Protein AF-A0A2W0ZX86-F1 (afdb_monomer)

Nearest PDB structures (foldseek):
  4w78-assembly1_F  TM=6.086E-01  e=4.271E-02  Mycobacterium tuberculosis SUMu008
  3gw6-assembly2_C  TM=4.631E-01  e=9.317E-01  Escherichia phage K1F
  3gw6-assembly1_A  TM=4.481E-01  e=1.276E+00  Escherichia phage K1F
  3gw6-assembly1_F  TM=4.675E-01  e=8.749E-01  Escherichia phage K1F

Secondary structure (DSSP, 8-state):
-----EEE--HHHHHHHHHHTT---GGGT-HHHHHHTT-SS-B--GGGGGGHHHH-TT-TTS--TTSPPTTPPPPP---PPP----S--------------------S--BTT-EEEEEE---EEEEEE-TTS-EEEEEE--EEEEEE-S---

Solvent-accessible surface area (backbone atoms only — not comparable to full-atom values): 10194 Å² total; per-residue (Å²): 132,88,81,70,54,56,51,72,39,46,58,66,55,35,41,53,52,30,60,76,70,71,51,82,60,54,46,36,71,34,48,66,61,14,40,77,72,71,36,96,44,23,34,47,59,88,73,52,66,65,56,52,50,75,66,39,91,79,34,91,86,47,91,48,97,94,49,87,63,91,84,63,77,76,74,79,81,68,92,71,81,90,83,83,92,80,78,85,82,80,74,64,80,82,66,81,84,71,89,84,83,88,87,87,84,86,89,73,89,51,41,57,59,24,32,42,32,59,46,78,51,80,70,48,70,52,76,47,78,39,100,85,76,44,82,41,80,48,73,50,81,42,74,47,80,46,78,48,75,71,83,83,126

Foldseek 3Di:
DPQQLKDAFALVLQVVVCVVVVNPPCLSHPQVVVVVVVHPGRFHDPPSVVCSLQSGPPNLQHDDPVDDHPPPDDDDDDDDDDDDPDDDDPPDPPDPPDDDDDDDDDDDIHHHGKMKGKDKDDKDWDWDQDPVRDIDIDIDTDMDIDIDDPPDD

pLDDT: mean 84.12, std 19.25, range [29.42, 98.38]

Mean predicted aligned error: 9.12 Å

Radius of gyration: 21.31 Å; Cα contacts (8 Å, |Δi|>4): 160; chains: 1; bounding box: 45×33×69 Å

Sequence (153 aa):
MIINNKFQIDASQILFFARSIDDNNPLYVDVEYAKKKGYKNIIAPLTFIETHQQFDPNYKLRPNPDKQWPGTPRKKAEKISSNEKNVKKMSSRKGTGLHAEQHYEYHSLIYAGDIIRWEKGENKSWQREGKKGGKLIFTENIIHFIIKKMYLL

Structure (mmCIF, N/CA/C/O backbone):
data_AF-A0A2W0ZX86-F1
#
_entry.id   AF-A0A2W0ZX86-F1
#
loop_
_atom_site.group_PDB
_atom_site.id
_atom_site.type_symbol
_atom_site.label_atom_id
_atom_site.label_alt_id
_atom_site.label_comp_id
_atom_site.label_asym_id
_atom_site.label_entity_id
_atom_site.label_seq_id
_atom_site.pdbx_PDB_ins_code
_atom_site.Cartn_x
_atom_site.Cartn_y
_atom_site.Cartn_z
_atom_site.occupancy
_atom_site.B_iso_or_equiv
_atom_site.auth_seq_id
_atom_site.auth_comp_id
_atom_site.auth_asym_id
_atom_site.auth_atom_id
_atom_site.pdbx_PDB_model_num
ATOM 1 N N . MET A 1 1 ? -14.467 10.533 -18.589 1.00 42.94 1 MET A N 1
ATOM 2 C CA . MET A 1 1 ? -14.636 9.783 -17.324 1.00 42.94 1 MET A CA 1
ATOM 3 C C . MET A 1 1 ? -13.796 10.463 -16.259 1.00 42.94 1 MET A C 1
ATOM 5 O O . MET A 1 1 ? -12.605 10.633 -16.485 1.00 42.94 1 MET A O 1
ATOM 9 N N . ILE A 1 2 ? -14.394 10.892 -15.148 1.00 46.62 2 ILE A N 1
ATOM 10 C CA . ILE A 1 2 ? -13.633 11.386 -13.993 1.00 46.62 2 ILE A CA 1
ATOM 11 C C . ILE A 1 2 ? -13.028 10.154 -13.320 1.00 46.62 2 ILE A C 1
ATOM 13 O O . ILE A 1 2 ? -13.764 9.287 -12.852 1.00 46.62 2 ILE A O 1
ATOM 17 N N . ILE A 1 3 ? -11.701 10.033 -13.332 1.00 61.28 3 ILE A N 1
ATOM 18 C CA . ILE A 1 3 ? -11.019 8.926 -12.662 1.00 61.28 3 ILE A CA 1
ATOM 19 C C . ILE A 1 3 ? -11.015 9.245 -11.169 1.00 61.28 3 ILE A C 1
ATOM 21 O O . ILE A 1 3 ? -10.362 10.181 -10.713 1.00 61.28 3 ILE A O 1
ATOM 25 N N . ASN A 1 4 ? -11.786 8.482 -10.406 1.00 79.19 4 ASN A N 1
ATOM 26 C CA . ASN A 1 4 ? -11.843 8.608 -8.961 1.00 79.19 4 ASN A CA 1
ATOM 27 C C . ASN A 1 4 ? -10.730 7.739 -8.361 1.00 79.19 4 ASN A C 1
ATOM 29 O O . ASN A 1 4 ? -10.969 6.581 -8.033 1.00 79.19 4 ASN A O 1
ATOM 33 N N . ASN A 1 5 ? -9.517 8.296 -8.268 1.00 90.12 5 ASN A N 1
ATOM 34 C CA . ASN A 1 5 ? -8.317 7.645 -7.725 1.00 90.12 5 ASN A CA 1
ATOM 35 C C . ASN A 1 5 ? -8.418 7.416 -6.208 1.00 90.12 5 ASN A C 1
ATOM 37 O O . ASN A 1 5 ? -7.659 8.001 -5.431 1.00 90.12 5 ASN A O 1
ATOM 41 N N . LYS A 1 6 ? -9.400 6.633 -5.763 1.00 94.12 6 LYS A N 1
ATOM 42 C CA . LYS A 1 6 ? -9.565 6.291 -4.355 1.00 94.12 6 LYS A CA 1
ATOM 43 C C . LYS A 1 6 ? -10.204 4.927 -4.152 1.00 94.12 6 LYS A C 1
ATOM 45 O O . LYS A 1 6 ? -11.003 4.483 -4.972 1.00 94.12 6 LYS A O 1
ATOM 50 N N . PHE A 1 7 ? -9.906 4.320 -3.013 1.00 94.62 7 PHE A N 1
ATOM 51 C CA . PHE A 1 7 ? -10.535 3.090 -2.550 1.00 94.62 7 PHE A CA 1
ATOM 52 C C . PHE A 1 7 ? -10.585 3.060 -1.022 1.00 94.62 7 PHE A C 1
ATOM 54 O O . PHE A 1 7 ? -9.809 3.742 -0.352 1.00 94.62 7 PHE A O 1
ATOM 61 N N . GLN A 1 8 ? -11.531 2.304 -0.475 1.00 95.69 8 GLN A N 1
ATOM 62 C CA . GLN A 1 8 ? -11.619 2.057 0.960 1.00 95.69 8 GLN A CA 1
ATOM 63 C C . GLN A 1 8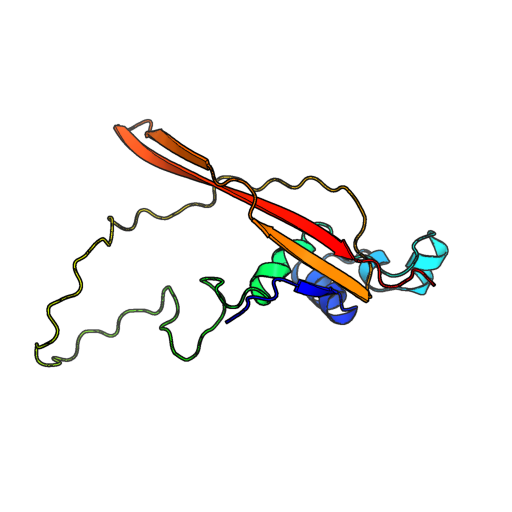 ? -10.822 0.802 1.313 1.00 95.69 8 GLN A C 1
ATOM 65 O O . GLN A 1 8 ? -10.852 -0.178 0.569 1.00 95.69 8 GLN A O 1
ATOM 70 N N . ILE A 1 9 ? -10.145 0.839 2.455 1.00 96.00 9 ILE A N 1
ATOM 71 C CA . ILE A 1 9 ? -9.406 -0.288 3.012 1.00 96.00 9 ILE A CA 1
ATOM 72 C C . ILE A 1 9 ? -10.377 -1.200 3.747 1.00 96.00 9 ILE A C 1
ATOM 74 O O . ILE A 1 9 ? -10.967 -0.804 4.754 1.00 96.00 9 ILE A O 1
ATOM 78 N N . ASP A 1 10 ? -10.527 -2.425 3.254 1.00 95.56 10 ASP A N 1
ATOM 79 C CA . ASP A 1 10 ? -11.355 -3.448 3.885 1.00 95.56 10 ASP A CA 1
ATOM 80 C C . ASP A 1 10 ? -10.516 -4.451 4.693 1.00 95.56 10 ASP A C 1
ATOM 82 O O . ASP A 1 10 ? -9.413 -4.830 4.293 1.00 95.56 10 ASP A O 1
ATOM 86 N N . ALA A 1 11 ? -11.062 -4.924 5.817 1.00 96.69 11 ALA A N 1
ATOM 87 C CA . ALA A 1 11 ? -10.415 -5.923 6.668 1.00 96.69 11 ALA A CA 1
ATOM 88 C C . ALA A 1 11 ? -10.118 -7.233 5.915 1.00 96.69 11 ALA A C 1
ATOM 90 O O . ALA A 1 11 ? -9.057 -7.832 6.089 1.00 96.69 11 ALA A O 1
ATOM 91 N N . SER A 1 12 ? -11.021 -7.655 5.027 1.00 97.31 12 SER A N 1
ATOM 92 C CA . SER A 1 12 ? -10.856 -8.876 4.233 1.00 97.31 12 SER A CA 1
ATOM 93 C C . SER A 1 12 ? -9.740 -8.724 3.204 1.00 97.31 12 SER A C 1
ATOM 95 O O . SER A 1 12 ? -9.008 -9.675 2.947 1.00 97.31 12 SER A O 1
ATOM 97 N N . GLN A 1 13 ? -9.562 -7.525 2.637 1.00 96.81 13 GLN A N 1
ATOM 98 C CA . GLN A 1 13 ? -8.451 -7.255 1.720 1.00 96.81 13 GLN A CA 1
ATOM 99 C C . GLN A 1 13 ? -7.109 -7.333 2.446 1.00 96.81 13 GLN A C 1
ATOM 101 O O . GLN A 1 13 ? -6.185 -7.958 1.928 1.00 96.81 13 GLN A O 1
ATOM 106 N N . ILE A 1 14 ? -7.016 -6.751 3.648 1.00 98.19 14 ILE A N 1
ATOM 107 C CA . ILE A 1 14 ? -5.829 -6.861 4.505 1.00 98.19 14 ILE A CA 1
ATOM 108 C C . ILE A 1 14 ? -5.510 -8.338 4.771 1.00 98.19 14 ILE A C 1
ATOM 110 O O . ILE A 1 14 ? -4.384 -8.770 4.532 1.00 98.19 14 ILE A O 1
ATOM 114 N N . LEU A 1 15 ? -6.511 -9.125 5.184 1.00 97.94 15 LEU A N 1
ATOM 115 C CA . LEU A 1 15 ? -6.368 -10.561 5.431 1.00 97.94 15 LEU A CA 1
ATOM 116 C C . LEU A 1 15 ? -5.869 -11.319 4.193 1.00 97.94 15 LEU A C 1
ATOM 118 O O . LEU A 1 15 ? -4.942 -12.123 4.286 1.00 97.94 15 LEU A O 1
ATOM 122 N N . PHE A 1 16 ? -6.488 -11.096 3.032 1.00 97.94 16 PHE A N 1
ATOM 123 C CA . PHE A 1 16 ? -6.111 -11.789 1.800 1.00 97.94 16 PHE A CA 1
ATOM 124 C C . PHE A 1 16 ? -4.705 -11.417 1.343 1.00 97.94 16 PHE A C 1
ATOM 126 O O . PHE A 1 16 ? -3.953 -12.297 0.928 1.00 97.94 16 PHE A O 1
ATOM 133 N N . PHE A 1 17 ? -4.327 -10.145 1.464 1.00 98.00 17 PHE A N 1
ATOM 134 C CA . PHE A 1 17 ? -2.975 -9.709 1.148 1.00 98.00 17 PHE A CA 1
ATOM 135 C C . PHE A 1 17 ? -1.954 -10.351 2.091 1.00 98.00 17 PHE A C 1
ATOM 137 O O . PHE A 1 17 ? -1.012 -10.971 1.606 1.00 98.00 17 PHE A O 1
ATOM 144 N N . ALA A 1 18 ? -2.173 -10.282 3.408 1.00 98.06 18 ALA A N 1
ATOM 145 C CA . ALA A 1 18 ? -1.291 -10.884 4.409 1.00 98.06 18 ALA A CA 1
ATOM 146 C C . ALA A 1 18 ? -1.067 -12.384 4.140 1.00 98.06 18 ALA A C 1
ATOM 148 O O . ALA A 1 18 ? 0.070 -12.841 4.074 1.00 98.06 18 ALA A O 1
ATOM 149 N N . ARG A 1 19 ? -2.140 -13.131 3.840 1.00 97.50 19 ARG A N 1
ATOM 150 C CA . ARG A 1 19 ? -2.052 -14.549 3.447 1.00 97.50 19 ARG A CA 1
ATOM 151 C C . ARG A 1 19 ? -1.304 -14.778 2.136 1.00 97.50 19 ARG A C 1
ATOM 153 O O . ARG A 1 19 ? -0.599 -15.771 2.014 1.00 97.50 19 ARG A O 1
ATOM 160 N N . SER A 1 20 ? -1.452 -13.891 1.152 1.00 97.31 20 SER A N 1
ATOM 161 C CA . SER A 1 20 ? -0.772 -14.033 -0.144 1.00 97.31 20 SER A CA 1
ATOM 162 C C . SER A 1 20 ? 0.748 -13.885 -0.055 1.00 97.31 20 SER A C 1
ATOM 164 O O . SER A 1 20 ? 1.456 -14.406 -0.913 1.00 97.31 20 SER A O 1
ATOM 166 N N . ILE A 1 21 ? 1.234 -13.198 0.983 1.00 95.88 21 ILE A N 1
ATOM 167 C CA . ILE A 1 21 ? 2.662 -13.022 1.269 1.00 95.88 21 ILE A CA 1
ATOM 168 C C . ILE A 1 21 ? 3.146 -13.873 2.454 1.00 95.88 21 ILE A C 1
ATOM 170 O O . ILE A 1 21 ? 4.293 -13.723 2.860 1.00 95.88 21 ILE A O 1
ATOM 174 N N . ASP A 1 22 ? 2.281 -14.738 2.997 1.00 97.12 22 ASP A N 1
ATOM 175 C CA . ASP A 1 22 ? 2.518 -15.558 4.197 1.00 97.12 22 ASP A CA 1
ATOM 176 C C . ASP A 1 22 ? 3.000 -14.760 5.429 1.00 97.12 22 ASP A C 1
ATOM 178 O O . ASP A 1 22 ? 3.831 -15.208 6.219 1.00 97.12 22 ASP A O 1
ATOM 182 N N . ASP A 1 23 ? 2.471 -13.545 5.608 1.00 97.25 23 ASP A N 1
ATOM 183 C CA . ASP A 1 23 ? 2.746 -12.724 6.787 1.00 97.25 23 ASP A CA 1
ATOM 184 C C . ASP A 1 23 ? 1.642 -12.912 7.832 1.00 97.25 23 ASP A C 1
ATOM 186 O O . ASP A 1 23 ? 0.506 -12.455 7.682 1.00 97.25 23 ASP A O 1
ATOM 190 N N . ASN A 1 24 ? 1.999 -13.603 8.912 1.00 96.81 24 ASN A N 1
ATOM 191 C CA . ASN A 1 24 ? 1.085 -14.005 9.975 1.00 96.81 24 ASN A CA 1
ATOM 192 C C . ASN A 1 24 ? 1.059 -13.023 11.160 1.00 96.81 24 ASN A C 1
ATOM 194 O O . ASN A 1 24 ? 0.646 -13.395 12.260 1.00 96.81 24 ASN A O 1
ATOM 198 N N . ASN A 1 25 ? 1.503 -11.773 10.979 1.00 97.88 25 ASN A N 1
ATOM 199 C CA . ASN A 1 25 ? 1.446 -10.769 12.038 1.00 97.88 25 ASN A CA 1
ATOM 200 C C . ASN A 1 25 ? -0.009 -10.550 12.522 1.00 97.88 25 ASN A C 1
ATOM 202 O O . ASN A 1 25 ? -0.858 -10.087 11.751 1.00 97.88 25 ASN A O 1
ATOM 206 N N . PRO A 1 26 ? -0.319 -10.812 13.809 1.00 98.00 26 PRO A N 1
ATOM 207 C CA . PRO A 1 26 ? -1.685 -10.723 14.327 1.00 98.00 26 PRO A CA 1
ATOM 208 C C . PRO A 1 26 ? -2.281 -9.310 14.237 1.00 98.00 26 PRO A C 1
ATOM 210 O O . PRO A 1 26 ? -3.501 -9.169 14.203 1.00 98.00 26 PRO A O 1
ATOM 213 N N . LEU A 1 27 ? -1.454 -8.261 14.115 1.00 98.25 27 LEU A N 1
ATOM 214 C CA . LEU A 1 27 ? -1.919 -6.882 13.912 1.00 98.25 27 LEU A CA 1
ATOM 215 C C . LEU A 1 27 ? -2.724 -6.675 12.616 1.00 98.25 27 LEU A C 1
ATOM 217 O O . LEU A 1 27 ? -3.391 -5.648 12.478 1.00 98.25 27 LEU A O 1
ATOM 221 N N . TYR A 1 28 ? -2.665 -7.618 11.674 1.00 98.12 28 TYR A N 1
ATOM 222 C CA . TYR A 1 28 ? -3.378 -7.543 10.398 1.00 98.12 28 TYR A CA 1
ATOM 223 C C . TYR A 1 28 ? -4.776 -8.162 10.444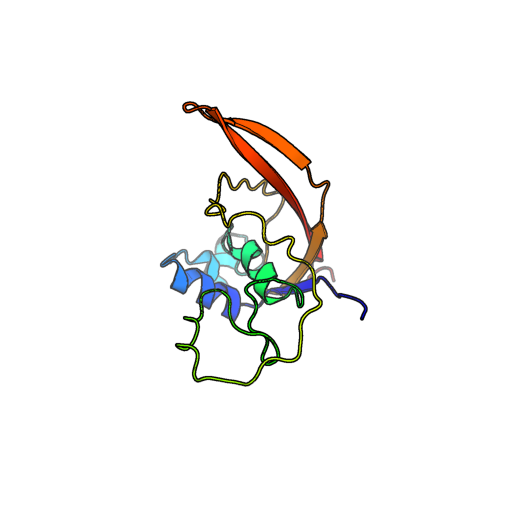 1.00 98.12 28 TYR A C 1
ATOM 225 O O . TYR A 1 28 ? -5.585 -7.898 9.560 1.00 98.12 28 TYR A O 1
ATOM 233 N N . VAL A 1 29 ? -5.075 -8.991 11.447 1.00 97.12 29 VAL A N 1
ATOM 234 C CA . VAL A 1 29 ? -6.281 -9.840 11.434 1.00 97.12 29 VAL A CA 1
ATOM 235 C C . VAL A 1 29 ? -7.022 -9.884 12.766 1.00 97.12 29 VAL A C 1
ATOM 237 O O . VAL A 1 29 ? -8.239 -10.047 12.774 1.00 97.12 29 VAL A O 1
ATOM 240 N N . ASP A 1 30 ? -6.323 -9.703 13.886 1.00 97.81 30 ASP A N 1
ATOM 241 C CA . ASP A 1 30 ? -6.897 -9.774 15.225 1.00 97.81 30 ASP A CA 1
ATOM 242 C C . ASP A 1 30 ? -7.131 -8.360 15.780 1.00 97.81 30 ASP A C 1
ATOM 244 O O . ASP A 1 30 ? -6.214 -7.655 16.215 1.00 97.81 30 ASP A O 1
ATOM 248 N N . VAL A 1 31 ? -8.398 -7.937 15.749 1.00 97.25 31 VAL A N 1
ATOM 249 C CA . VAL A 1 31 ? -8.838 -6.616 16.218 1.00 97.25 31 VAL A CA 1
ATOM 250 C C . VAL A 1 31 ? -8.618 -6.449 17.722 1.00 97.25 31 VAL A C 1
ATOM 252 O O . VAL A 1 31 ? -8.251 -5.358 18.164 1.00 97.25 31 VAL A O 1
ATOM 255 N N . GLU A 1 32 ? -8.838 -7.494 18.520 1.00 98.06 32 GLU A N 1
ATOM 256 C CA . GLU A 1 32 ? -8.685 -7.423 19.976 1.00 98.06 32 GLU A CA 1
ATOM 257 C C . GLU A 1 32 ? -7.212 -7.314 20.353 1.00 98.06 32 GLU A C 1
ATOM 259 O O . GLU A 1 32 ? -6.833 -6.452 21.152 1.00 98.06 32 GLU A O 1
ATOM 264 N N . TYR A 1 33 ? -6.364 -8.121 19.716 1.00 98.31 33 TYR A N 1
ATOM 265 C CA . TYR A 1 33 ? -4.920 -8.040 19.871 1.00 98.31 33 TYR A CA 1
ATOM 266 C C . TYR A 1 33 ? -4.385 -6.666 19.455 1.00 98.31 33 TYR A C 1
ATOM 268 O O . TYR A 1 33 ? -3.623 -6.053 20.209 1.00 98.31 33 TYR A O 1
ATOM 276 N N . ALA A 1 34 ? -4.815 -6.138 18.303 1.00 97.75 34 ALA A N 1
ATOM 277 C CA . ALA A 1 34 ? -4.423 -4.809 17.840 1.00 97.75 34 ALA A CA 1
ATOM 278 C C . ALA A 1 34 ? -4.813 -3.722 18.859 1.00 97.75 34 ALA A C 1
ATOM 280 O O . ALA A 1 34 ? -3.967 -2.923 19.269 1.00 97.75 34 ALA A O 1
ATOM 281 N N . LYS A 1 35 ? -6.057 -3.739 19.355 1.00 97.38 35 LYS A N 1
ATOM 282 C CA . LYS A 1 35 ? -6.526 -2.795 20.383 1.00 97.38 35 LYS A CA 1
ATOM 283 C C . LYS A 1 35 ? -5.752 -2.916 21.692 1.00 97.38 35 LYS A C 1
ATOM 285 O O . LYS A 1 35 ? -5.336 -1.901 22.244 1.00 97.38 35 LYS A O 1
ATOM 290 N N . LYS A 1 36 ? -5.477 -4.138 22.161 1.00 98.38 36 LYS A N 1
ATOM 291 C CA . LYS A 1 36 ? -4.650 -4.392 23.355 1.00 98.38 36 LYS A CA 1
ATOM 292 C C . LYS A 1 36 ? -3.233 -3.825 23.212 1.00 98.38 36 LYS A C 1
ATOM 294 O O . LYS A 1 36 ? -2.618 -3.448 24.205 1.00 98.38 36 LYS A O 1
ATOM 299 N N . LYS A 1 37 ? -2.712 -3.754 21.985 1.00 97.94 37 LYS A N 1
ATOM 300 C CA . LYS A 1 37 ? -1.418 -3.142 21.649 1.00 97.94 37 LYS A CA 1
ATOM 301 C C . LYS A 1 37 ? -1.489 -1.627 21.403 1.00 97.94 37 LYS A C 1
ATOM 303 O O . LYS A 1 37 ? -0.471 -1.033 21.066 1.00 97.94 37 LYS A O 1
ATOM 308 N N . GLY A 1 38 ? -2.650 -0.999 21.594 1.00 97.06 38 GLY A N 1
ATOM 309 C CA . GLY A 1 38 ? -2.842 0.449 21.459 1.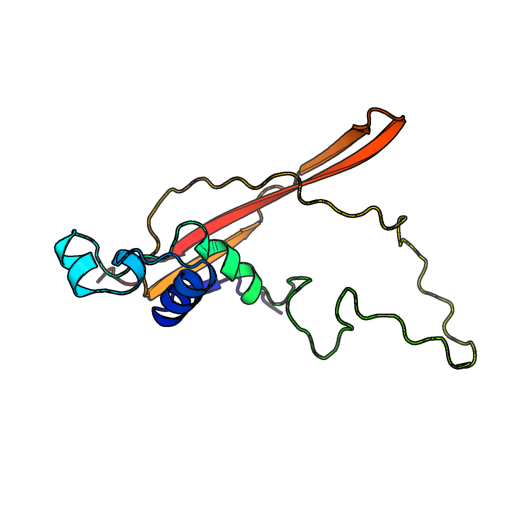00 97.06 38 GLY A CA 1
ATOM 310 C C . GLY A 1 38 ? -3.168 0.922 20.039 1.00 97.06 38 GLY A C 1
ATOM 311 O O . GLY A 1 38 ? -3.235 2.126 19.796 1.00 97.06 38 GLY A O 1
ATOM 312 N N . TYR A 1 39 ? -3.394 0.006 19.094 1.00 96.81 39 TYR A N 1
ATOM 313 C CA . TYR A 1 39 ? -3.838 0.353 17.746 1.00 96.81 39 TYR A CA 1
ATOM 314 C C . TYR A 1 39 ? -5.346 0.621 17.727 1.00 96.81 39 TYR A C 1
ATOM 316 O O . TYR A 1 39 ? -6.122 -0.006 18.445 1.00 96.81 39 TYR A O 1
ATOM 324 N N . LYS A 1 40 ? -5.788 1.545 16.867 1.00 94.12 40 LYS A N 1
ATOM 325 C CA . LYS A 1 40 ? -7.217 1.896 16.744 1.00 94.12 40 LYS A CA 1
ATOM 326 C C . LYS A 1 40 ? -8.059 0.740 16.188 1.00 94.12 40 LYS A C 1
ATOM 328 O O . LYS A 1 40 ? -9.218 0.572 16.560 1.00 94.12 40 LYS A O 1
ATOM 333 N N . ASN A 1 41 ? -7.473 -0.030 15.279 1.00 96.12 41 ASN A N 1
ATOM 334 C CA . ASN A 1 41 ? -8.038 -1.209 14.630 1.00 96.12 41 ASN A CA 1
ATOM 335 C C . ASN A 1 41 ? -6.877 -2.044 14.042 1.00 96.12 41 ASN A C 1
ATOM 337 O O . ASN A 1 41 ? -5.716 -1.662 14.217 1.00 96.12 41 ASN A O 1
ATOM 341 N N . ILE A 1 42 ? -7.167 -3.125 13.314 1.00 98.12 42 ILE A N 1
ATOM 342 C CA . ILE A 1 42 ? -6.163 -3.806 12.485 1.00 98.12 42 ILE A CA 1
ATOM 343 C C . ILE A 1 42 ? -5.563 -2.848 11.447 1.00 98.12 42 ILE A C 1
ATOM 345 O O . ILE A 1 42 ? -6.239 -1.943 10.934 1.00 98.12 42 ILE A O 1
ATOM 349 N N . ILE A 1 43 ? -4.282 -3.051 11.158 1.00 97.88 43 ILE A N 1
ATOM 350 C CA . ILE A 1 43 ? -3.510 -2.236 10.218 1.00 97.88 43 ILE A CA 1
ATOM 351 C C . ILE A 1 43 ? -3.237 -3.007 8.931 1.00 97.88 43 ILE A C 1
ATOM 353 O O . ILE A 1 43 ? -3.181 -4.233 8.929 1.00 97.88 43 ILE A O 1
ATOM 357 N N . ALA A 1 44 ? -3.046 -2.290 7.832 1.00 97.69 44 ALA A N 1
ATOM 358 C CA . ALA A 1 44 ? -2.585 -2.898 6.594 1.00 97.69 44 ALA A CA 1
ATOM 359 C C . ALA A 1 44 ? -1.061 -3.157 6.648 1.00 97.69 44 ALA A C 1
ATOM 361 O O . ALA A 1 44 ? -0.328 -2.323 7.193 1.00 97.69 44 ALA A O 1
ATOM 362 N N . PRO A 1 45 ? -0.562 -4.265 6.064 1.00 97.50 45 PRO A N 1
ATOM 363 C CA . PRO A 1 45 ? 0.861 -4.462 5.796 1.00 97.50 45 PRO A CA 1
ATOM 364 C C . PRO A 1 45 ? 1.467 -3.267 5.056 1.00 97.50 45 PRO A C 1
ATOM 366 O O . PRO A 1 45 ? 0.793 -2.625 4.254 1.00 97.50 45 PRO A O 1
ATOM 369 N N . LEU A 1 46 ? 2.749 -2.971 5.285 1.00 94.94 46 LEU A N 1
ATOM 370 C CA . LEU A 1 46 ? 3.383 -1.760 4.744 1.00 94.94 46 LEU A CA 1
ATOM 371 C C . LEU A 1 46 ? 3.303 -1.682 3.206 1.00 94.94 46 LEU A C 1
ATOM 373 O O . LEU A 1 46 ? 2.974 -0.638 2.649 1.00 94.94 46 LEU A O 1
ATOM 377 N N . THR A 1 47 ? 3.490 -2.807 2.516 1.00 95.56 47 THR A N 1
ATOM 378 C CA . THR A 1 47 ? 3.412 -2.899 1.047 1.00 95.56 47 THR A CA 1
ATOM 379 C C . THR A 1 47 ? 1.993 -3.080 0.503 1.00 95.56 47 THR A C 1
ATOM 381 O O . THR A 1 47 ? 1.805 -3.123 -0.712 1.00 95.56 47 THR A O 1
ATOM 384 N N . PHE A 1 48 ? 0.970 -3.138 1.366 1.00 96.88 48 PHE A N 1
ATOM 385 C CA . PHE A 1 48 ? -0.431 -3.284 0.954 1.00 96.88 48 PHE A CA 1
ATOM 386 C C . PHE A 1 48 ? -0.880 -2.172 -0.002 1.00 96.88 48 PHE A C 1
ATOM 388 O O . PHE A 1 48 ? -1.773 -2.375 -0.825 1.00 96.88 48 PHE A O 1
ATOM 395 N N . ILE A 1 49 ? -0.264 -0.991 0.086 1.00 95.69 49 ILE A N 1
ATOM 396 C CA . ILE A 1 49 ? -0.639 0.176 -0.710 1.00 95.69 49 ILE A CA 1
ATOM 397 C C . ILE A 1 49 ? -0.562 -0.076 -2.225 1.00 95.69 49 ILE A C 1
ATOM 399 O O . ILE A 1 49 ? -1.366 0.483 -2.967 1.00 95.69 49 ILE A O 1
ATOM 403 N N . GLU A 1 50 ? 0.294 -0.998 -2.680 1.00 94.75 50 GLU A N 1
ATOM 404 C CA . GLU A 1 50 ? 0.402 -1.410 -4.090 1.00 94.75 50 GLU A CA 1
ATOM 405 C C . GLU A 1 50 ? -0.888 -2.016 -4.653 1.00 94.75 50 GLU A C 1
ATOM 407 O O . GLU A 1 50 ? -1.128 -1.989 -5.863 1.00 94.75 50 GLU A O 1
ATOM 412 N N . THR A 1 51 ? -1.791 -2.494 -3.791 1.00 94.75 51 THR A N 1
ATOM 413 C CA . THR A 1 51 ? -3.126 -2.940 -4.212 1.00 94.75 51 THR A CA 1
ATOM 414 C C . THR A 1 51 ? -3.932 -1.829 -4.894 1.00 94.75 51 THR A C 1
ATOM 416 O O . THR A 1 51 ? -4.846 -2.148 -5.657 1.00 94.75 51 THR A O 1
ATOM 419 N N . HIS A 1 52 ? -3.560 -0.546 -4.737 1.00 94.12 52 HIS A N 1
ATOM 420 C CA . HIS A 1 52 ? -4.163 0.582 -5.458 1.00 94.12 52 HIS A CA 1
ATOM 421 C C . HIS A 1 52 ? -4.210 0.357 -6.982 1.00 94.12 52 HIS A C 1
ATOM 423 O O . HIS A 1 52 ? -5.125 0.838 -7.649 1.00 94.12 52 HIS A O 1
ATOM 429 N N . GLN A 1 53 ? -3.254 -0.396 -7.539 1.00 93.25 53 GLN A N 1
ATOM 430 C CA . GLN A 1 53 ? -3.192 -0.736 -8.962 1.00 93.25 53 GLN A CA 1
ATOM 431 C C . GLN A 1 53 ? -4.438 -1.499 -9.433 1.00 93.25 53 GLN A C 1
ATOM 433 O O . GLN A 1 53 ? -4.862 -1.356 -10.579 1.00 93.25 53 GLN A O 1
ATOM 438 N N . GLN A 1 54 ? -5.067 -2.274 -8.544 1.00 91.38 54 GLN A N 1
ATOM 439 C CA . GLN A 1 54 ? -6.340 -2.932 -8.824 1.00 91.38 54 GLN A CA 1
ATOM 440 C C . GLN A 1 54 ? -7.487 -1.928 -8.917 1.00 91.38 54 GLN A C 1
ATOM 442 O O . GLN A 1 54 ? -8.455 -2.196 -9.613 1.00 91.38 54 GLN A O 1
ATOM 447 N N . PHE A 1 55 ? -7.400 -0.770 -8.269 1.00 91.50 55 PHE A N 1
ATOM 448 C CA . PHE A 1 55 ? -8.453 0.248 -8.275 1.00 91.50 55 PHE A CA 1
ATOM 449 C C . PHE A 1 55 ? -8.255 1.316 -9.358 1.00 91.50 55 PHE A C 1
ATOM 451 O O . PHE A 1 55 ? -9.188 2.065 -9.641 1.00 91.50 55 PHE A O 1
ATOM 458 N N . ASP A 1 56 ? -7.086 1.371 -10.002 1.00 90.69 56 ASP A N 1
ATOM 459 C CA . ASP A 1 56 ? -6.850 2.229 -11.164 1.00 90.69 56 ASP A CA 1
ATOM 460 C C . ASP A 1 56 ? -7.462 1.595 -12.435 1.00 90.69 56 ASP A C 1
ATOM 462 O O . ASP A 1 56 ? -6.953 0.587 -12.939 1.00 90.69 56 ASP A O 1
ATOM 466 N N . PRO A 1 57 ? -8.537 2.178 -13.009 1.00 86.25 57 PRO A N 1
ATOM 467 C CA . PRO A 1 57 ? -9.190 1.630 -14.199 1.00 86.25 57 PRO A CA 1
ATOM 468 C C . PRO A 1 57 ? -8.292 1.646 -15.445 1.00 86.25 57 PRO A C 1
ATOM 470 O O . PRO A 1 57 ? -8.574 0.934 -16.409 1.00 86.25 57 PRO A O 1
ATOM 473 N N . ASN A 1 58 ? -7.219 2.439 -15.436 1.00 86.50 58 ASN A N 1
ATOM 474 C CA . ASN A 1 58 ? -6.266 2.547 -16.535 1.00 86.50 58 ASN A CA 1
ATOM 475 C C . ASN A 1 58 ? -4.981 1.755 -16.288 1.00 86.50 58 ASN A C 1
ATOM 477 O O . ASN A 1 58 ? -4.062 1.824 -17.112 1.00 86.50 58 ASN A O 1
ATOM 481 N N . TYR A 1 59 ? -4.889 1.003 -15.188 1.00 88.19 59 TYR A N 1
ATOM 482 C CA . TYR A 1 59 ? -3.701 0.215 -14.920 1.00 88.19 59 TYR A CA 1
ATOM 483 C C . TYR A 1 59 ? -3.500 -0.850 -16.000 1.00 88.19 59 TYR A C 1
ATOM 485 O O . TYR A 1 59 ? -4.386 -1.638 -16.321 1.00 88.19 59 TYR A O 1
ATOM 493 N N . LYS A 1 60 ? -2.299 -0.879 -16.581 1.00 85.31 60 LYS A N 1
ATOM 494 C CA . LYS A 1 60 ? -1.990 -1.682 -17.775 1.00 85.31 60 LYS A CA 1
ATOM 495 C C . LYS A 1 60 ? -2.117 -3.197 -17.569 1.00 85.31 60 LYS A C 1
ATOM 497 O O . LYS A 1 60 ? -2.256 -3.917 -18.552 1.00 85.31 60 LYS A O 1
ATOM 502 N N . LEU A 1 61 ? -2.011 -3.669 -16.323 1.00 86.69 61 LEU A N 1
ATOM 503 C CA . LEU A 1 61 ? -2.160 -5.084 -15.958 1.00 86.69 61 LEU A CA 1
ATOM 504 C C . LEU A 1 61 ? -3.501 -5.368 -15.271 1.00 86.69 61 LEU A C 1
ATOM 506 O O . LEU A 1 61 ? -3.694 -6.455 -14.737 1.00 86.69 61 LEU A O 1
ATOM 510 N N . ARG A 1 62 ? -4.435 -4.413 -15.261 1.00 87.94 62 ARG A N 1
ATOM 511 C CA . ARG A 1 62 ? -5.801 -4.676 -14.812 1.00 87.94 62 ARG A CA 1
ATOM 512 C C . ARG A 1 62 ? -6.554 -5.408 -15.932 1.00 87.94 62 ARG A C 1
ATOM 514 O O . ARG A 1 62 ? -6.521 -4.937 -17.074 1.00 87.94 62 ARG A O 1
ATOM 521 N N . PRO A 1 63 ? -7.232 -6.537 -15.645 1.00 87.62 63 PRO A N 1
ATOM 522 C CA . PRO A 1 63 ? -8.046 -7.231 -16.637 1.00 87.62 63 PRO A CA 1
ATOM 523 C C . PRO A 1 63 ? -9.065 -6.298 -17.284 1.00 87.62 63 PRO A C 1
ATOM 525 O O . PRO A 1 63 ? -9.784 -5.567 -16.603 1.00 87.62 63 PRO A O 1
ATOM 528 N N . ASN A 1 64 ? -9.110 -6.329 -18.612 1.00 85.94 64 ASN A N 1
ATOM 529 C CA . ASN A 1 64 ? -10.048 -5.563 -19.412 1.00 85.94 64 ASN A CA 1
ATOM 530 C C . ASN A 1 64 ? -10.608 -6.498 -20.498 1.00 85.94 64 ASN A C 1
ATOM 532 O O . ASN A 1 64 ? -9.816 -6.994 -21.300 1.00 85.94 64 ASN A O 1
ATOM 536 N N . PRO A 1 65 ? -11.927 -6.765 -20.516 1.00 86.62 65 PRO A N 1
ATOM 537 C CA . PRO A 1 65 ? -12.530 -7.721 -21.447 1.00 86.62 65 PRO A CA 1
ATOM 538 C C . PRO A 1 65 ? -12.391 -7.297 -22.916 1.00 86.62 65 PRO A C 1
ATOM 540 O O . PRO A 1 65 ? -12.349 -8.153 -23.795 1.00 86.62 65 PRO A O 1
ATOM 543 N N . ASP A 1 66 ? -12.238 -5.998 -23.177 1.00 87.75 66 ASP A N 1
ATOM 544 C CA . ASP A 1 66 ? -12.139 -5.430 -24.522 1.00 87.75 66 ASP A CA 1
ATOM 545 C C . ASP A 1 66 ? -10.691 -5.375 -25.039 1.00 87.75 66 ASP A C 1
ATOM 547 O O . ASP A 1 66 ? -10.437 -4.946 -26.166 1.00 87.75 66 ASP A O 1
ATOM 551 N N . LYS A 1 67 ? -9.704 -5.767 -24.220 1.00 83.50 67 LYS A N 1
ATOM 552 C CA . LYS A 1 67 ? -8.279 -5.698 -24.571 1.00 83.50 67 LYS A CA 1
ATOM 553 C C . LYS A 1 67 ? -7.619 -7.064 -24.454 1.00 83.50 67 LYS A C 1
ATOM 555 O O . LYS A 1 67 ? -7.776 -7.780 -23.472 1.00 83.50 67 LYS A O 1
ATOM 560 N N . GLN A 1 68 ? -6.785 -7.394 -25.438 1.00 84.62 68 GLN A N 1
ATOM 561 C CA . GLN A 1 68 ? -5.939 -8.581 -25.358 1.00 84.62 68 GLN A CA 1
ATOM 562 C C . GLN A 1 68 ? -4.964 -8.470 -24.175 1.00 84.62 68 GLN A C 1
ATOM 564 O O . GLN A 1 68 ? -4.289 -7.450 -24.011 1.00 84.62 68 GLN A O 1
ATOM 569 N N . TRP A 1 69 ? -4.850 -9.540 -23.383 1.00 85.38 69 TRP A N 1
ATOM 570 C CA . TRP A 1 69 ? -3.950 -9.572 -22.234 1.00 85.38 69 TRP A CA 1
ATOM 571 C C . TRP A 1 69 ? -2.469 -9.496 -22.662 1.00 85.38 69 TRP A C 1
ATOM 573 O O . TRP A 1 69 ? -2.042 -10.205 -23.586 1.00 85.38 69 TRP A O 1
ATOM 583 N N . PRO A 1 70 ? -1.639 -8.660 -22.010 1.00 82.31 70 PRO A N 1
ATOM 584 C CA . PRO A 1 70 ? -0.211 -8.608 -22.296 1.00 82.31 70 PRO A CA 1
ATOM 585 C C . PRO A 1 70 ? 0.457 -9.974 -22.100 1.00 82.31 70 PRO A C 1
ATOM 587 O O . PRO A 1 70 ? 0.400 -10.566 -21.029 1.00 82.31 70 PRO A O 1
ATOM 590 N N . GLY A 1 71 ? 1.133 -10.468 -23.138 1.00 79.50 71 GLY A N 1
ATOM 591 C CA . GLY A 1 71 ? 1.824 -11.760 -23.082 1.00 79.50 71 GLY A CA 1
ATOM 592 C C . GLY A 1 71 ? 0.984 -12.954 -23.536 1.00 79.50 71 GLY A C 1
ATOM 593 O O . GLY A 1 71 ? 1.538 -14.045 -23.632 1.00 79.50 71 GLY A O 1
ATOM 594 N N . THR A 1 72 ? -0.291 -12.766 -23.907 1.00 82.31 72 THR A N 1
ATOM 595 C CA . THR A 1 72 ? -1.039 -13.798 -24.639 1.00 82.31 72 THR A CA 1
ATOM 596 C C . THR A 1 72 ? -0.245 -14.210 -25.886 1.00 82.31 72 THR A C 1
ATOM 598 O O . THR A 1 72 ? 0.102 -13.336 -26.695 1.00 82.31 72 THR A O 1
ATOM 601 N N . PRO A 1 73 ? 0.062 -15.511 -26.068 1.00 81.44 73 PRO A N 1
ATOM 602 C CA . PRO A 1 73 ? 0.716 -15.986 -27.275 1.00 81.44 73 PRO A CA 1
ATOM 603 C C . PRO A 1 73 ? -0.065 -15.527 -28.505 1.00 81.44 73 PRO A C 1
ATOM 605 O O . PRO A 1 73 ? -1.290 -15.647 -28.564 1.00 81.44 73 PRO A O 1
ATOM 608 N N . ARG A 1 74 ? 0.637 -14.986 -29.504 1.00 77.38 74 ARG A N 1
ATOM 609 C CA . ARG A 1 74 ? -0.004 -14.703 -30.790 1.00 77.38 74 ARG A CA 1
ATOM 610 C C . ARG A 1 74 ? -0.463 -16.039 -31.366 1.00 77.38 74 ARG A C 1
ATOM 612 O O . ARG A 1 74 ? 0.358 -16.948 -31.495 1.00 77.38 74 ARG A O 1
ATOM 619 N N . LYS A 1 75 ? -1.746 -16.159 -31.723 1.00 73.94 75 LYS A N 1
ATOM 620 C CA . LYS A 1 75 ? -2.201 -17.287 -32.545 1.00 73.94 75 LYS A CA 1
ATOM 621 C C . LYS A 1 75 ? -1.315 -17.334 -33.796 1.00 73.94 75 LYS A C 1
ATOM 623 O O . LYS A 1 75 ? -0.996 -16.279 -34.355 1.00 73.94 75 LYS A O 1
ATOM 628 N N . LYS A 1 76 ? -0.883 -18.532 -34.215 1.00 56.06 76 LYS A N 1
ATOM 629 C CA . LYS A 1 76 ? -0.284 -18.703 -35.549 1.00 56.06 76 LYS A CA 1
ATOM 630 C C . LYS A 1 76 ? -1.258 -18.080 -36.545 1.00 56.06 76 LYS A C 1
ATOM 632 O O . LYS A 1 76 ? -2.455 -18.324 -36.444 1.00 56.06 76 LYS A O 1
ATOM 637 N N . ALA A 1 77 ? -0.749 -17.228 -37.429 1.00 56.19 77 ALA A N 1
ATOM 638 C CA . ALA A 1 77 ? -1.574 -16.565 -38.422 1.00 56.19 77 ALA A CA 1
ATOM 639 C C . ALA A 1 77 ? -2.227 -17.627 -39.316 1.00 56.19 77 ALA A C 1
ATOM 641 O O . ALA A 1 77 ? -1.587 -18.163 -40.218 1.00 56.19 77 ALA A O 1
ATOM 642 N N . GLU A 1 78 ? -3.494 -17.939 -39.066 1.00 56.44 78 GLU A N 1
ATOM 643 C CA . GLU A 1 78 ? -4.369 -18.392 -40.136 1.00 56.44 78 GLU A CA 1
ATOM 644 C C . GLU A 1 78 ? -4.532 -17.209 -41.092 1.00 56.44 78 GLU A C 1
ATOM 646 O O . GLU A 1 78 ? -4.599 -16.055 -40.658 1.00 56.44 78 GLU A O 1
ATOM 651 N N . LYS A 1 79 ? -4.466 -17.484 -42.398 1.00 44.88 79 LYS A N 1
ATOM 652 C CA . LYS A 1 79 ? -4.452 -16.479 -43.468 1.00 44.88 79 LYS A CA 1
ATOM 653 C C . LYS A 1 79 ? -5.744 -15.652 -43.443 1.00 44.88 79 LYS A C 1
ATOM 655 O O . LYS A 1 79 ? -6.683 -15.950 -44.167 1.00 44.88 79 LYS A O 1
ATOM 660 N N . ILE A 1 80 ? -5.778 -14.599 -42.636 1.00 47.22 80 ILE A N 1
ATOM 661 C CA . ILE A 1 80 ? -6.795 -13.555 -42.720 1.00 47.22 80 ILE A CA 1
ATOM 662 C C . ILE A 1 80 ? -6.280 -12.523 -43.720 1.00 47.22 80 ILE A C 1
ATOM 664 O O . ILE A 1 80 ? -5.172 -11.995 -43.591 1.00 47.22 80 ILE A O 1
ATOM 668 N N . SER A 1 81 ? -7.073 -12.320 -44.769 1.00 41.34 81 SER A N 1
ATOM 669 C CA . SER A 1 81 ? -6.803 -11.425 -45.885 1.00 41.34 81 SER A CA 1
ATOM 670 C C . SER A 1 81 ? -6.497 -10.010 -45.408 1.00 41.34 81 SER A C 1
ATOM 672 O O . SER A 1 81 ? -7.211 -9.419 -44.601 1.00 41.34 81 SER A O 1
ATOM 674 N N . SER A 1 82 ? -5.418 -9.473 -45.961 1.00 45.31 82 SER A N 1
ATOM 675 C CA . SER A 1 82 ?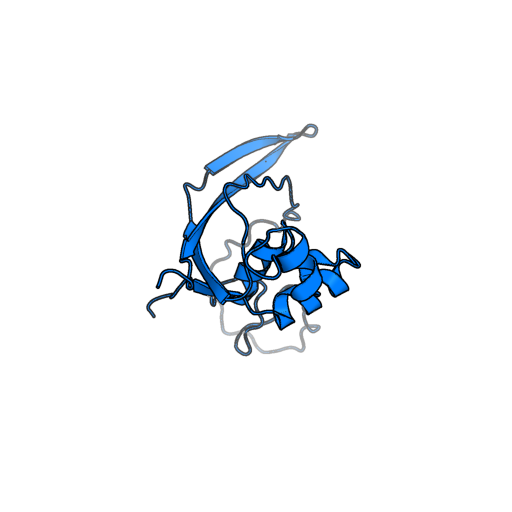 -4.954 -8.105 -45.813 1.00 45.31 82 SER A CA 1
ATOM 676 C C . SER A 1 82 ? -6.034 -7.083 -46.163 1.00 45.31 82 SER A C 1
ATOM 678 O O . SER A 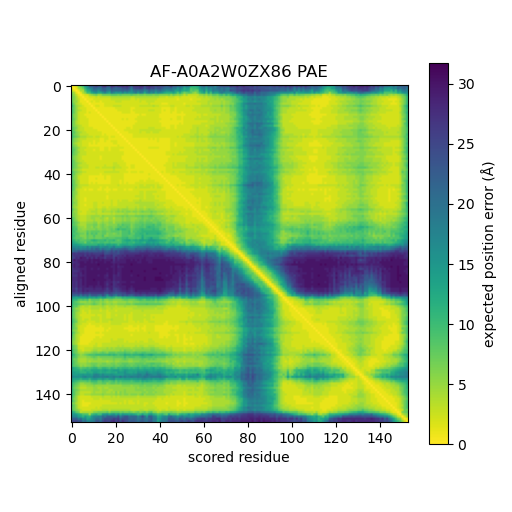1 82 ? -6.392 -6.982 -47.331 1.00 45.31 82 SER A O 1
ATOM 680 N N . ASN A 1 83 ? -6.465 -6.281 -45.189 1.00 42.06 83 ASN A N 1
ATOM 681 C CA . ASN A 1 83 ? -6.764 -4.860 -45.385 1.00 42.06 83 ASN A CA 1
ATOM 682 C C . ASN A 1 83 ? -6.993 -4.167 -44.041 1.00 42.06 83 ASN A C 1
ATOM 684 O O . ASN A 1 83 ? -8.120 -3.950 -43.636 1.00 42.06 83 ASN A O 1
ATOM 688 N N . GLU A 1 84 ? -5.901 -3.811 -43.363 1.00 39.91 84 GLU A N 1
ATOM 689 C CA . GLU A 1 84 ? -5.874 -2.732 -42.362 1.00 39.91 84 GLU A CA 1
ATOM 690 C C . GLU A 1 84 ? -4.410 -2.322 -42.125 1.00 39.91 84 GLU A C 1
ATOM 692 O O . GLU A 1 84 ? -3.781 -2.545 -41.092 1.00 39.91 84 GLU A O 1
ATOM 697 N N . LYS A 1 85 ? -3.798 -1.768 -43.176 1.00 42.34 85 LYS A N 1
ATOM 698 C CA . LYS A 1 85 ? -2.509 -1.079 -43.081 1.00 42.34 85 LYS A CA 1
ATOM 699 C C . LYS A 1 85 ? -2.798 0.390 -42.797 1.00 42.34 85 LYS A C 1
ATOM 701 O O . LYS A 1 85 ? -2.966 1.130 -43.754 1.00 42.34 85 LYS A O 1
ATOM 706 N N . ASN A 1 86 ? -2.867 0.795 -41.527 1.00 37.16 86 ASN A N 1
ATOM 707 C CA . ASN A 1 86 ? -2.450 2.131 -41.063 1.00 37.16 86 ASN A CA 1
ATOM 708 C C . ASN A 1 86 ? -2.686 2.330 -39.557 1.00 37.16 86 ASN A C 1
ATOM 710 O O . ASN A 1 86 ? -3.562 3.077 -39.146 1.00 37.16 86 ASN A O 1
ATOM 714 N N . VAL A 1 87 ? -1.808 1.765 -38.726 1.00 39.53 87 VAL A N 1
ATOM 715 C CA . VAL A 1 87 ? -1.339 2.481 -37.529 1.00 39.53 87 VAL A CA 1
ATOM 716 C C . VAL A 1 87 ? 0.172 2.305 -37.479 1.00 39.53 87 VAL A C 1
ATOM 718 O O . VAL A 1 87 ? 0.695 1.200 -37.315 1.00 39.53 87 VAL A O 1
ATOM 721 N N . LYS A 1 88 ? 0.885 3.404 -37.728 1.00 35.41 88 LYS A N 1
ATOM 722 C CA . LYS A 1 88 ? 2.345 3.449 -37.742 1.00 35.41 88 LYS A CA 1
ATOM 723 C C . LYS A 1 88 ? 2.896 2.946 -36.408 1.00 35.41 88 LYS A C 1
ATOM 725 O O . LYS A 1 88 ? 2.590 3.465 -35.340 1.00 35.41 88 LYS A O 1
ATOM 730 N N . LYS A 1 89 ? 3.767 1.944 -36.531 1.00 36.28 89 LYS A N 1
ATOM 731 C CA . LYS A 1 89 ? 4.744 1.501 -35.540 1.00 36.28 89 LYS A CA 1
ATOM 732 C C . LYS A 1 89 ? 5.408 2.699 -34.855 1.00 36.28 89 LYS A C 1
ATOM 734 O O . LYS A 1 89 ? 6.237 3.368 -35.461 1.00 36.28 89 LYS A O 1
ATOM 739 N N . MET A 1 90 ? 5.173 2.825 -33.557 1.00 29.42 90 MET A N 1
ATOM 740 C CA . MET A 1 90 ? 6.245 3.119 -32.609 1.00 29.42 90 MET A CA 1
ATOM 741 C C . MET A 1 90 ? 6.338 1.964 -31.606 1.00 29.42 90 MET A C 1
ATOM 743 O O . MET A 1 90 ? 6.371 2.154 -30.398 1.00 29.42 90 MET A O 1
ATOM 747 N N . SER A 1 91 ? 6.348 0.721 -32.100 1.00 34.84 91 SER A N 1
ATOM 748 C CA . SER A 1 91 ? 6.864 -0.385 -31.298 1.00 34.84 91 SER A CA 1
ATOM 749 C C . SER A 1 91 ? 8.384 -0.269 -31.337 1.00 34.84 91 SER A C 1
ATOM 751 O O . SER A 1 91 ? 9.046 -0.914 -32.159 1.00 34.84 91 SER A O 1
ATOM 753 N N . SER A 1 92 ? 8.932 0.612 -30.497 1.00 35.91 92 SER A N 1
ATOM 754 C CA . SER A 1 92 ? 10.333 0.524 -30.108 1.00 35.91 92 SER A CA 1
ATOM 755 C C . SER A 1 92 ? 10.625 -0.944 -29.801 1.00 35.91 92 SER A C 1
ATOM 757 O O . SER A 1 92 ? 9.798 -1.645 -29.205 1.00 35.91 92 SER A O 1
ATOM 759 N N . ARG A 1 93 ? 11.748 -1.450 -30.327 1.00 41.03 93 ARG A N 1
ATOM 760 C CA . ARG A 1 93 ? 12.246 -2.797 -30.030 1.00 41.03 93 ARG A CA 1
ATOM 761 C C . ARG A 1 93 ? 12.018 -3.048 -28.546 1.00 41.03 93 ARG A C 1
ATOM 763 O O . ARG A 1 93 ? 12.521 -2.290 -27.723 1.00 41.03 93 ARG A O 1
ATOM 770 N N . LYS A 1 94 ? 11.197 -4.056 -28.258 1.00 44.47 94 LYS A N 1
ATOM 771 C CA . LYS A 1 94 ? 10.723 -4.460 -26.937 1.00 44.47 94 LYS A CA 1
ATOM 772 C C . LYS A 1 94 ? 11.923 -4.960 -26.129 1.00 44.47 94 LYS A C 1
ATOM 774 O O . LYS A 1 94 ? 12.096 -6.159 -25.950 1.00 44.47 94 LYS A O 1
ATOM 779 N N . GLY A 1 95 ? 12.796 -4.041 -25.721 1.00 50.66 95 GLY A N 1
ATOM 780 C CA . GLY A 1 95 ? 13.697 -4.270 -24.612 1.00 50.66 95 GLY A CA 1
ATOM 781 C C . GLY A 1 95 ? 12.825 -4.710 -23.448 1.00 50.66 95 GLY A C 1
ATOM 782 O O . GLY A 1 95 ? 11.755 -4.142 -23.218 1.00 50.66 95 GLY A O 1
ATOM 783 N N . THR A 1 96 ? 13.226 -5.789 -22.791 1.00 66.12 96 THR A N 1
ATOM 784 C CA . THR A 1 96 ? 12.654 -6.220 -21.522 1.00 66.12 96 THR A CA 1
ATOM 785 C C . THR A 1 96 ? 12.703 -5.024 -20.582 1.00 66.12 96 THR A C 1
ATOM 787 O O . THR A 1 96 ? 13.776 -4.656 -20.112 1.00 66.12 96 THR A O 1
ATOM 790 N N . GLY A 1 97 ? 11.566 -4.358 -20.377 1.00 75.00 97 GLY A N 1
ATOM 791 C CA . GLY A 1 97 ? 11.443 -3.393 -19.297 1.00 75.00 97 GLY A CA 1
ATOM 792 C C . GLY A 1 97 ? 11.685 -4.165 -18.011 1.00 75.00 97 GLY A C 1
ATOM 793 O O . GLY A 1 97 ? 10.903 -5.053 -17.681 1.00 75.00 97 GLY A O 1
ATOM 794 N N . LEU A 1 98 ? 12.810 -3.899 -17.361 1.00 85.62 98 LEU A N 1
ATOM 795 C CA . LEU A 1 98 ? 13.137 -4.481 -16.071 1.00 85.62 98 LEU A CA 1
ATOM 796 C C . LEU A 1 98 ? 12.627 -3.540 -14.986 1.00 85.62 98 LEU A C 1
ATOM 798 O O . LEU A 1 98 ? 12.625 -2.321 -15.160 1.00 85.62 98 LEU A O 1
ATOM 802 N N . HIS A 1 99 ? 12.192 -4.115 -13.872 1.00 87.75 99 HIS A N 1
ATOM 803 C CA . HIS A 1 99 ? 11.995 -3.344 -12.658 1.00 87.75 99 HIS A CA 1
ATOM 804 C C . HIS A 1 99 ? 13.381 -3.003 -12.100 1.00 87.75 99 HIS A C 1
ATOM 806 O O . HIS A 1 99 ? 14.191 -3.906 -11.896 1.00 87.75 99 HIS A O 1
ATOM 812 N N . ALA A 1 100 ? 13.675 -1.712 -11.952 1.00 91.19 100 ALA A N 1
ATOM 813 C CA . ALA A 1 100 ? 14.975 -1.254 -11.474 1.00 91.19 100 ALA A CA 1
ATOM 814 C C . ALA A 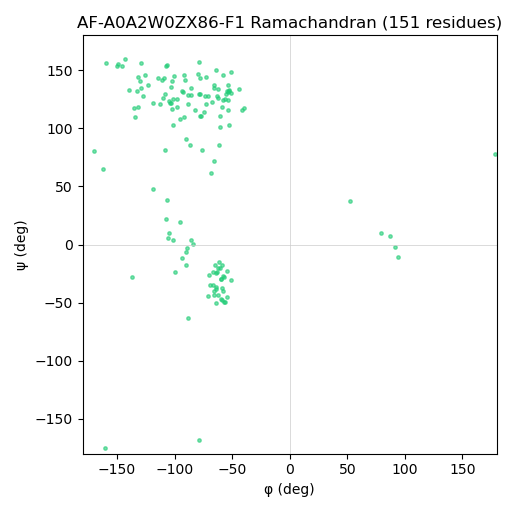1 100 ? 14.994 -1.172 -9.943 1.00 91.19 100 ALA A C 1
ATOM 816 O O . ALA A 1 100 ? 15.735 -1.908 -9.302 1.00 91.19 100 ALA A O 1
ATOM 817 N N . GLU A 1 101 ? 14.155 -0.309 -9.374 1.00 93.50 101 GLU A N 1
ATOM 818 C CA . GLU A 1 101 ? 14.079 -0.048 -7.939 1.00 93.50 101 GLU A CA 1
ATOM 819 C C . GLU A 1 101 ? 12.632 0.244 -7.529 1.00 93.50 101 GLU A C 1
ATOM 821 O O . GLU A 1 101 ? 11.834 0.742 -8.331 1.00 93.50 101 GLU A O 1
ATOM 826 N N . GLN A 1 102 ? 12.337 -0.038 -6.260 1.00 95.25 102 GLN A N 1
ATOM 827 C CA . GLN A 1 102 ? 11.144 0.408 -5.560 1.00 95.25 102 GLN A CA 1
ATOM 828 C C . GLN A 1 102 ? 11.540 0.971 -4.193 1.00 95.25 102 GLN A C 1
ATOM 830 O O . GLN A 1 102 ? 12.277 0.323 -3.450 1.00 95.25 102 GLN A O 1
ATOM 835 N N . HIS A 1 103 ? 11.017 2.149 -3.860 1.00 95.62 103 HIS A N 1
ATOM 836 C CA . HIS A 1 103 ? 11.275 2.845 -2.604 1.00 95.62 103 HIS A CA 1
ATOM 837 C C . HIS A 1 103 ? 9.951 3.278 -1.967 1.00 95.62 103 HIS A C 1
ATOM 839 O O . HIS A 1 103 ? 9.048 3.727 -2.673 1.00 95.62 103 HIS A O 1
ATOM 845 N N . TYR A 1 104 ? 9.850 3.171 -0.641 1.00 96.12 104 TYR A N 1
ATOM 846 C CA . TYR A 1 104 ? 8.697 3.639 0.126 1.00 96.12 104 TYR A CA 1
ATOM 847 C C . TYR A 1 104 ? 9.151 4.518 1.282 1.00 96.12 104 TYR A C 1
ATOM 849 O O . TYR A 1 104 ? 10.024 4.125 2.055 1.00 96.12 104 TYR A O 1
ATOM 857 N N . GLU A 1 105 ? 8.468 5.644 1.450 1.00 97.00 105 GLU A N 1
ATOM 858 C CA . GLU A 1 105 ? 8.548 6.471 2.647 1.00 97.00 105 GLU A CA 1
ATOM 859 C C . GLU A 1 105 ? 7.196 6.420 3.370 1.00 97.00 105 GLU A C 1
ATOM 861 O O . GLU A 1 105 ? 6.148 6.729 2.796 1.00 97.00 105 GLU A O 1
ATOM 866 N N . TYR A 1 106 ? 7.202 5.968 4.625 1.00 96.00 106 TYR A N 1
ATOM 867 C CA . TYR A 1 106 ? 5.981 5.761 5.403 1.00 96.00 106 TYR A CA 1
ATOM 868 C C . TYR A 1 106 ? 5.782 6.896 6.403 1.00 96.00 106 TYR A C 1
ATOM 870 O O . TYR A 1 106 ? 6.555 7.046 7.344 1.00 96.00 106 TYR A O 1
ATOM 878 N N . HIS A 1 107 ? 4.695 7.651 6.242 1.00 95.44 107 HIS A N 1
ATOM 879 C CA . HIS A 1 107 ? 4.363 8.761 7.143 1.00 95.44 107 HIS A CA 1
ATOM 880 C C . HIS A 1 107 ? 3.302 8.408 8.196 1.00 95.44 107 HIS A C 1
ATOM 882 O O . HIS A 1 107 ? 3.202 9.071 9.226 1.00 95.44 107 HIS A O 1
ATOM 888 N N . SER A 1 108 ? 2.460 7.399 7.948 1.00 94.19 108 SER A N 1
ATOM 889 C CA . SER A 1 108 ? 1.393 7.013 8.876 1.00 94.19 108 SER A CA 1
ATOM 890 C C . SER A 1 108 ? 0.914 5.585 8.638 1.00 94.19 108 SER A C 1
ATOM 892 O O . S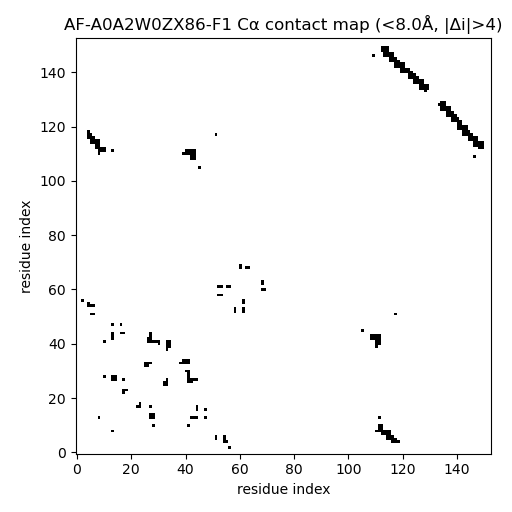ER A 1 108 ? 1.016 5.058 7.532 1.00 94.19 108 SER A O 1
ATOM 894 N N . LEU A 1 109 ? 0.338 4.981 9.678 1.00 95.50 109 LEU A N 1
ATOM 895 C CA . LEU A 1 109 ? -0.312 3.677 9.589 1.00 95.50 109 LEU A CA 1
ATOM 896 C C . LEU A 1 109 ? -1.649 3.778 8.849 1.00 95.50 109 LEU A C 1
ATOM 898 O O . LEU A 1 109 ? -2.410 4.740 9.021 1.00 95.50 109 LEU A O 1
ATOM 902 N N . ILE A 1 110 ? -1.952 2.736 8.081 1.00 96.44 110 ILE A N 1
ATOM 903 C CA . ILE A 1 110 ? -3.217 2.556 7.369 1.00 96.44 110 ILE A CA 1
ATOM 904 C C . ILE A 1 110 ? -4.065 1.567 8.164 1.00 96.44 110 ILE A C 1
ATOM 906 O O . ILE A 1 110 ? -3.607 0.464 8.449 1.00 96.44 110 ILE A O 1
ATOM 910 N N . TYR A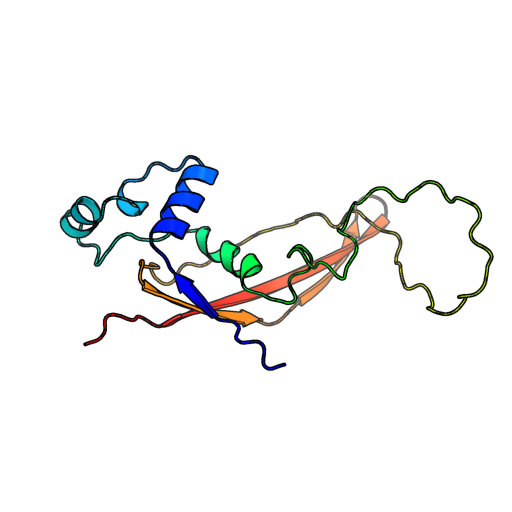 1 111 ? -5.285 1.960 8.518 1.00 97.25 111 TYR A N 1
ATOM 911 C CA . TYR A 1 111 ? -6.222 1.132 9.277 1.00 97.25 111 TYR A CA 1
ATOM 912 C C . TYR A 1 111 ? -7.352 0.609 8.391 1.00 97.25 111 TYR A C 1
ATOM 914 O O . TYR A 1 111 ? -7.741 1.256 7.417 1.00 97.25 111 TYR A O 1
ATOM 922 N N . ALA A 1 112 ? -7.949 -0.520 8.779 1.00 96.81 112 ALA A N 1
ATOM 923 C CA . ALA A 1 112 ? -9.225 -0.945 8.206 1.00 96.81 112 ALA A CA 1
ATOM 924 C C . ALA A 1 112 ? -10.298 0.154 8.360 1.00 96.81 112 ALA A C 1
ATOM 926 O O . ALA A 1 112 ? -10.524 0.684 9.454 1.00 96.81 112 ALA A O 1
ATOM 927 N N . GLY A 1 113 ? -10.965 0.489 7.255 1.00 95.38 113 GLY A N 1
ATOM 928 C CA . GLY A 1 113 ? -11.940 1.575 7.141 1.00 95.38 113 GLY A CA 1
ATOM 929 C C . GLY A 1 113 ? -11.366 2.908 6.649 1.00 95.38 113 GLY A C 1
ATOM 930 O O . GLY A 1 113 ? -12.144 3.795 6.304 1.00 95.38 113 GLY A O 1
ATOM 931 N N . ASP A 1 114 ? -10.042 3.074 6.571 1.00 96.44 114 ASP A N 1
ATOM 932 C CA . ASP A 1 114 ? -9.454 4.267 5.955 1.00 96.44 114 ASP A CA 1
ATOM 933 C C . ASP A 1 114 ? -9.798 4.339 4.456 1.00 96.44 114 ASP A C 1
ATOM 935 O O . ASP A 1 114 ? -9.950 3.320 3.782 1.00 96.44 114 ASP A O 1
ATOM 939 N N . ILE A 1 115 ? -9.887 5.555 3.911 1.00 96.19 115 ILE A N 1
ATOM 940 C CA . ILE A 1 115 ? -9.987 5.771 2.463 1.00 96.19 115 ILE A CA 1
ATOM 941 C C . ILE A 1 115 ? -8.634 6.256 1.963 1.00 96.19 115 ILE A C 1
ATOM 943 O O . ILE A 1 115 ? -8.146 7.307 2.382 1.00 96.19 115 ILE A O 1
ATOM 947 N N . ILE A 1 116 ? -8.054 5.513 1.028 1.00 96.19 116 ILE A N 1
ATOM 948 C CA . ILE A 1 116 ? -6.828 5.897 0.340 1.00 96.19 116 ILE A CA 1
ATOM 949 C C . ILE A 1 116 ? -7.187 6.629 -0.936 1.00 96.19 116 ILE A C 1
ATOM 951 O O . ILE A 1 116 ? -7.980 6.145 -1.741 1.00 96.19 116 ILE A O 1
ATOM 955 N N . ARG A 1 117 ? -6.555 7.780 -1.136 1.00 95.88 117 ARG A N 1
ATOM 956 C CA . ARG A 1 117 ? -6.507 8.505 -2.402 1.00 95.88 117 ARG A CA 1
ATOM 957 C C . ARG A 1 117 ? -5.071 8.510 -2.907 1.00 95.88 117 ARG A C 1
ATOM 959 O O . ARG A 1 117 ? -4.160 8.643 -2.095 1.00 95.88 117 ARG A O 1
ATOM 966 N N . TRP A 1 118 ? -4.866 8.405 -4.216 1.00 95.38 118 TRP A N 1
ATOM 967 C CA . TRP A 1 118 ? -3.524 8.503 -4.791 1.00 95.38 118 TRP A CA 1
ATOM 968 C C . TRP A 1 118 ? -3.426 9.569 -5.879 1.00 95.38 118 TRP A C 1
ATOM 970 O O . TRP A 1 118 ? -4.358 9.804 -6.656 1.00 95.38 118 TRP A O 1
ATOM 980 N N . GLU A 1 119 ? -2.263 10.202 -5.935 1.00 94.25 119 GLU A N 1
ATOM 981 C CA . GLU A 1 119 ? -1.905 11.218 -6.918 1.00 94.25 119 GLU A CA 1
ATOM 982 C C . GLU A 1 119 ? -0.532 10.892 -7.503 1.00 94.25 119 GLU A C 1
ATOM 984 O O . GLU A 1 119 ? 0.342 10.368 -6.814 1.00 94.25 119 GLU A O 1
ATOM 989 N N . LYS A 1 120 ? -0.345 11.178 -8.793 1.00 91.75 120 LYS A N 1
ATOM 990 C CA . LYS A 1 120 ? 0.965 11.027 -9.432 1.00 91.75 120 LYS A CA 1
ATOM 991 C C . LYS A 1 120 ? 1.829 12.226 -9.061 1.00 91.75 120 LYS A C 1
ATOM 993 O O . LYS A 1 120 ? 1.380 13.360 -9.211 1.00 91.75 120 LYS A O 1
ATOM 998 N N . GLY A 1 121 ? 3.039 11.954 -8.596 1.00 91.44 121 GLY A N 1
ATOM 999 C CA . GLY A 1 121 ? 4.083 12.955 -8.433 1.00 91.44 121 GLY A CA 1
ATOM 1000 C C . GLY A 1 121 ? 4.758 13.291 -9.763 1.00 91.44 121 GLY A C 1
ATOM 1001 O O . GLY A 1 121 ? 4.298 12.912 -10.845 1.00 91.44 121 GLY A O 1
ATOM 1002 N N . GLU A 1 122 ? 5.874 14.009 -9.679 1.00 92.56 122 GLU A N 1
ATOM 1003 C CA . GLU A 1 122 ? 6.691 14.344 -10.843 1.00 92.56 122 GLU A CA 1
ATOM 1004 C C . GLU A 1 122 ? 7.349 13.080 -11.422 1.00 92.56 122 GLU A C 1
ATOM 1006 O O . GLU A 1 122 ? 8.079 12.371 -10.733 1.00 92.56 122 GLU A O 1
ATOM 1011 N N . ASN A 1 123 ? 7.104 12.799 -12.704 1.00 89.69 123 ASN A N 1
ATOM 1012 C CA . ASN A 1 123 ? 7.775 11.704 -13.401 1.00 89.69 123 ASN A CA 1
ATOM 1013 C C . ASN A 1 123 ? 9.115 12.185 -13.947 1.00 89.69 123 ASN A C 1
ATOM 1015 O O . ASN A 1 123 ? 9.168 13.155 -14.706 1.00 89.69 123 ASN A O 1
ATOM 1019 N N . LYS A 1 124 ? 10.183 11.446 -13.652 1.00 92.12 124 LYS A N 1
ATOM 1020 C CA . LYS A 1 124 ? 11.516 11.716 -14.194 1.00 92.12 124 LYS A CA 1
ATOM 1021 C C . LYS A 1 124 ? 11.906 10.619 -15.164 1.00 92.12 124 LYS A C 1
ATOM 1023 O O . LYS A 1 124 ? 11.594 9.445 -14.981 1.00 92.12 124 LYS A O 1
ATOM 1028 N N . SER A 1 125 ? 12.573 10.991 -16.247 1.00 93.75 125 SER A N 1
ATOM 1029 C CA . SER A 1 125 ? 13.155 10.026 -17.175 1.00 93.75 125 SER A CA 1
ATOM 1030 C C . SER A 1 125 ? 14.518 10.505 -17.627 1.00 93.75 125 SER A C 1
ATOM 1032 O O . SER A 1 125 ? 14.687 11.667 -17.985 1.00 93.75 125 SER A O 1
ATOM 1034 N N . TRP A 1 126 ? 15.493 9.605 -17.603 1.00 93.75 126 TRP A N 1
ATOM 1035 C CA . TRP A 1 126 ? 16.863 9.904 -17.998 1.00 93.75 126 TRP A CA 1
ATOM 1036 C C . TRP A 1 126 ? 17.481 8.715 -18.723 1.00 93.75 126 TRP A C 1
ATOM 1038 O O . TRP A 1 126 ? 17.027 7.575 -18.611 1.00 93.75 126 TRP A O 1
ATOM 1048 N N . GLN A 1 127 ? 18.533 8.985 -19.487 1.00 93.38 127 GLN A N 1
ATOM 1049 C CA . GLN A 1 127 ? 19.254 7.970 -20.240 1.00 93.38 127 GLN A CA 1
ATOM 1050 C C . GLN A 1 127 ? 20.632 7.741 -19.620 1.00 93.38 127 GLN A C 1
ATOM 1052 O O . GLN A 1 127 ? 21.288 8.686 -19.186 1.00 93.38 127 GLN A O 1
ATOM 1057 N N . ARG A 1 128 ? 21.102 6.493 -19.620 1.00 90.94 128 ARG A N 1
ATOM 1058 C CA . ARG A 1 128 ? 22.507 6.153 -19.361 1.00 90.94 128 ARG A CA 1
ATOM 1059 C C . ARG A 1 128 ? 23.043 5.245 -20.454 1.00 90.94 128 ARG A C 1
ATOM 1061 O O . ARG A 1 128 ? 22.286 4.538 -21.119 1.00 90.94 128 ARG A O 1
ATOM 1068 N N . GLU A 1 129 ? 24.353 5.256 -20.631 1.00 92.50 129 GLU A N 1
ATOM 1069 C CA . GLU A 1 129 ? 25.036 4.294 -21.484 1.00 92.50 129 GLU A CA 1
ATOM 1070 C C . GLU A 1 129 ? 25.395 3.046 -20.669 1.00 92.50 129 GLU A C 1
ATOM 1072 O O . GLU A 1 129 ? 25.927 3.120 -19.563 1.00 92.50 129 GLU A O 1
ATOM 1077 N N . GLY A 1 130 ? 25.022 1.882 -21.184 1.00 85.06 130 GLY A N 1
ATOM 1078 C CA . GLY A 1 130 ? 25.321 0.589 -20.595 1.00 85.06 130 GLY A CA 1
ATOM 1079 C C . GLY A 1 130 ? 26.755 0.166 -20.895 1.00 85.06 130 GLY A C 1
ATOM 1080 O O . GLY A 1 130 ? 27.336 0.556 -21.903 1.00 85.06 130 GLY A O 1
ATOM 1081 N N . LYS A 1 131 ? 27.304 -0.726 -20.064 1.00 82.00 131 LYS A N 1
ATOM 1082 C CA . LYS A 1 131 ? 28.710 -1.178 -20.138 1.00 82.00 131 LYS A CA 1
ATOM 1083 C C . LYS A 1 131 ? 29.157 -1.729 -21.503 1.00 82.00 131 LYS A C 1
ATOM 1085 O O . LYS A 1 131 ? 30.347 -1.767 -21.774 1.00 82.00 131 LYS A O 1
ATOM 1090 N N . LYS A 1 132 ? 28.221 -2.192 -22.340 1.00 86.19 132 LYS A N 1
ATOM 1091 C CA . LYS A 1 132 ? 28.475 -2.716 -23.696 1.00 86.19 132 LYS A CA 1
ATOM 1092 C C . LYS A 1 132 ? 28.012 -1.758 -24.813 1.00 86.19 132 LYS A C 1
ATOM 1094 O O . LYS A 1 132 ? 27.704 -2.217 -25.906 1.00 86.19 132 LYS A O 1
ATOM 1099 N N . GLY A 1 133 ? 27.877 -0.459 -24.528 1.00 80.94 133 GLY A N 1
ATOM 1100 C CA . GLY A 1 133 ? 27.475 0.573 -25.501 1.00 80.94 133 GLY A CA 1
ATOM 1101 C C . GLY A 1 133 ? 25.968 0.654 -25.793 1.00 80.94 133 GLY A C 1
ATOM 1102 O O . GLY A 1 133 ? 25.541 1.322 -26.732 1.00 80.94 133 GLY A O 1
ATOM 1103 N N . GLY A 1 134 ? 25.125 -0.041 -25.020 1.00 85.75 134 GLY A N 1
ATOM 1104 C CA . GLY A 1 134 ? 23.666 0.011 -25.180 1.00 85.75 134 GLY A CA 1
ATOM 1105 C C . GLY A 1 134 ? 23.040 1.177 -24.411 1.00 85.75 134 GLY A C 1
ATOM 1106 O O . GLY A 1 134 ? 23.348 1.360 -23.241 1.00 85.75 134 GLY A O 1
ATOM 1107 N N . LYS A 1 135 ? 22.122 1.942 -25.012 1.00 88.31 135 LYS A N 1
ATOM 1108 C CA . LYS A 1 135 ? 21.373 2.995 -24.297 1.00 88.31 135 LYS A CA 1
ATOM 1109 C C . LYS A 1 135 ? 20.316 2.381 -23.372 1.00 88.31 135 LYS A C 1
ATOM 1111 O O . LYS A 1 135 ? 19.488 1.592 -23.822 1.00 88.31 135 LYS A O 1
ATOM 1116 N N . LEU A 1 136 ? 20.320 2.780 -22.102 1.00 89.69 136 LEU A N 1
ATOM 1117 C CA . LEU A 1 136 ? 19.306 2.443 -21.103 1.00 89.69 136 LEU A CA 1
ATOM 1118 C C . LEU A 1 136 ? 18.471 3.682 -20.795 1.00 89.69 136 LEU A C 1
ATOM 1120 O O . LEU A 1 136 ? 19.028 4.741 -20.513 1.00 89.69 136 LEU A O 1
ATOM 1124 N N . ILE A 1 137 ? 17.148 3.543 -20.842 1.00 90.38 137 ILE A N 1
ATOM 1125 C CA . ILE A 1 137 ? 16.200 4.589 -20.450 1.00 90.38 137 ILE A CA 1
ATOM 1126 C C . ILE A 1 137 ? 15.625 4.186 -19.098 1.00 90.38 137 ILE A C 1
ATOM 1128 O O . ILE A 1 137 ? 15.070 3.097 -18.963 1.00 90.38 137 ILE A O 1
ATOM 1132 N N . PHE A 1 138 ? 15.772 5.064 -18.116 1.00 92.81 138 PHE A N 1
ATOM 1133 C CA . PHE A 1 138 ? 15.181 4.928 -16.795 1.00 92.81 138 PHE A CA 1
ATOM 1134 C C . PHE A 1 138 ? 13.966 5.840 -16.710 1.00 92.81 138 PHE A C 1
ATOM 1136 O O . PHE A 1 138 ? 13.997 6.966 -17.211 1.00 92.81 138 PHE A O 1
ATOM 1143 N N . THR A 1 139 ? 12.915 5.349 -16.066 1.00 92.38 139 THR A N 1
ATOM 1144 C CA . THR A 1 139 ? 11.713 6.121 -15.765 1.00 92.38 139 THR A CA 1
ATOM 1145 C C . THR A 1 139 ? 11.376 5.907 -14.302 1.00 92.38 139 THR A C 1
ATOM 1147 O O . THR A 1 139 ? 11.109 4.780 -13.886 1.00 92.38 139 THR A O 1
ATOM 1150 N N . GLU A 1 140 ? 11.385 6.991 -13.542 1.00 94.44 140 GLU A N 1
ATOM 1151 C CA . GLU A 1 140 ? 10.928 7.040 -12.161 1.00 94.44 140 GLU A CA 1
ATOM 1152 C C . GLU A 1 140 ? 9.465 7.483 -12.147 1.00 94.44 140 GLU A C 1
ATOM 1154 O O . GLU A 1 140 ? 9.089 8.447 -12.819 1.00 94.44 140 GLU A O 1
ATOM 1159 N N . ASN A 1 141 ? 8.644 6.750 -11.396 1.00 92.56 141 ASN A N 1
ATOM 1160 C CA . ASN A 1 141 ? 7.248 7.089 -11.166 1.00 92.56 141 ASN A CA 1
ATOM 1161 C C . ASN A 1 141 ? 7.070 7.311 -9.669 1.00 92.56 141 ASN A C 1
ATOM 1163 O O . ASN A 1 141 ? 7.327 6.401 -8.884 1.00 92.56 141 ASN A O 1
ATOM 1167 N N . ILE A 1 142 ? 6.611 8.502 -9.296 1.00 95.12 142 ILE A N 1
ATOM 1168 C CA . ILE A 1 142 ? 6.326 8.856 -7.906 1.00 95.12 142 ILE A CA 1
ATOM 1169 C C . ILE A 1 142 ? 4.814 8.815 -7.707 1.00 95.12 142 ILE A C 1
ATOM 1171 O O . ILE A 1 142 ? 4.053 9.319 -8.538 1.00 95.12 142 ILE A O 1
ATOM 1175 N N . ILE A 1 143 ? 4.366 8.216 -6.606 1.00 95.00 143 ILE A N 1
ATOM 1176 C CA . ILE A 1 143 ? 2.957 8.183 -6.217 1.00 95.00 143 ILE A CA 1
ATOM 1177 C C . ILE A 1 143 ? 2.847 8.686 -4.783 1.00 95.00 143 ILE A C 1
ATOM 1179 O O . ILE A 1 143 ? 3.518 8.184 -3.886 1.00 95.00 143 ILE A O 1
ATOM 1183 N N . HIS A 1 144 ? 1.978 9.670 -4.571 1.00 96.25 144 HIS A N 1
ATOM 1184 C CA . HIS A 1 144 ? 1.630 10.153 -3.244 1.00 96.25 144 HIS A CA 1
ATOM 1185 C C . HIS A 1 144 ? 0.322 9.509 -2.802 1.00 96.25 144 HIS A C 1
ATOM 1187 O O . HIS A 1 144 ? -0.696 9.617 -3.492 1.00 96.25 144 HIS A O 1
ATOM 1193 N N . PHE A 1 145 ? 0.343 8.863 -1.639 1.00 96.44 145 PHE A N 1
ATOM 1194 C CA . PHE A 1 145 ? -0.842 8.281 -1.019 1.00 96.44 145 PHE A CA 1
ATOM 1195 C C . PHE A 1 145 ? -1.328 9.172 0.120 1.00 96.44 145 PHE A C 1
ATOM 1197 O O . PHE A 1 145 ? -0.605 9.440 1.077 1.00 96.44 145 PHE A O 1
ATOM 1204 N N . ILE A 1 146 ? -2.575 9.622 0.019 1.00 95.94 146 ILE A N 1
ATOM 1205 C CA . ILE A 1 146 ? -3.238 10.461 1.013 1.00 95.94 146 ILE A CA 1
ATOM 1206 C C . ILE A 1 146 ? -4.316 9.638 1.711 1.00 95.94 146 ILE A C 1
ATOM 1208 O O . ILE A 1 146 ? -5.204 9.078 1.065 1.00 95.94 146 ILE A O 1
ATOM 1212 N N . ILE A 1 147 ? -4.255 9.601 3.041 1.00 95.25 147 ILE A N 1
ATOM 1213 C CA . ILE A 1 147 ? -5.190 8.848 3.875 1.00 95.25 147 ILE A CA 1
ATOM 1214 C C . ILE A 1 147 ? -6.278 9.790 4.390 1.00 95.25 147 ILE A C 1
ATOM 1216 O O . ILE A 1 147 ? -6.002 10.706 5.164 1.00 95.25 147 ILE A O 1
ATOM 1220 N N . LYS A 1 148 ? -7.533 9.532 4.025 1.00 94.19 148 LYS A N 1
ATOM 1221 C CA . LYS A 1 148 ? -8.691 10.127 4.695 1.00 94.19 148 LYS A CA 1
ATOM 1222 C C . LYS A 1 148 ? -9.141 9.184 5.811 1.00 94.19 148 LYS A C 1
ATOM 1224 O O . LYS A 1 148 ? -9.676 8.109 5.543 1.00 94.19 148 LYS A O 1
ATOM 1229 N N . LYS A 1 149 ? -8.921 9.603 7.059 1.00 88.12 149 LYS A N 1
ATOM 1230 C CA . LYS A 1 149 ? -9.345 8.865 8.257 1.00 88.12 149 LYS A CA 1
ATOM 1231 C C . LYS A 1 149 ? -10.866 8.934 8.391 1.00 88.12 149 LYS A C 1
ATOM 1233 O O . LYS A 1 149 ? -11.430 10.024 8.366 1.00 88.12 149 LYS A O 1
ATOM 1238 N N . MET A 1 150 ? -11.518 7.782 8.534 1.00 71.75 150 MET A N 1
ATOM 1239 C CA . MET A 1 150 ? -12.982 7.707 8.659 1.00 71.75 150 MET A CA 1
ATOM 1240 C C . MET A 1 150 ? -13.473 7.776 10.119 1.00 71.75 150 MET A C 1
ATOM 1242 O O . MET A 1 150 ? -14.667 7.904 10.354 1.00 71.75 150 MET A O 1
ATOM 1246 N N . TYR A 1 151 ? -12.558 7.760 11.096 1.00 57.03 151 TYR A N 1
ATOM 1247 C CA . TYR A 1 151 ? -12.854 7.696 12.538 1.00 57.03 151 TYR A CA 1
ATOM 1248 C 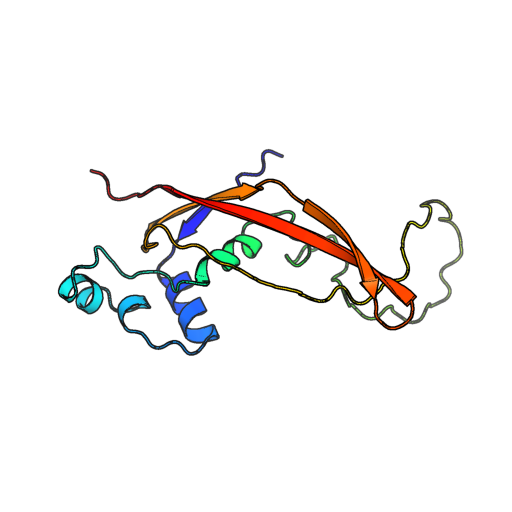C . TYR A 1 151 ? -12.611 9.017 13.291 1.00 57.03 151 TYR A C 1
ATOM 1250 O O . TYR A 1 151 ? -12.081 9.007 14.398 1.00 57.03 151 TYR A O 1
ATOM 1258 N N . LEU A 1 152 ? -12.933 10.159 12.685 1.00 45.22 152 LEU A N 1
ATOM 1259 C CA . LEU A 1 152 ? -12.987 11.443 13.395 1.00 45.22 152 LEU A CA 1
ATOM 1260 C C . LEU A 1 152 ? -14.457 11.854 13.538 1.00 45.22 152 LEU A C 1
ATOM 1262 O O . LEU A 1 152 ? -14.973 12.619 12.725 1.00 45.22 152 LEU A O 1
ATOM 1266 N N . LEU A 1 153 ? -15.109 11.281 14.549 1.00 37.91 153 LEU A N 1
ATOM 1267 C CA . LEU A 1 153 ? -16.262 11.841 15.253 1.00 37.91 153 LEU A CA 1
ATOM 1268 C C . LEU A 1 153 ? -15.913 11.845 16.740 1.00 37.91 153 LEU A C 1
ATOM 1270 O O . LEU A 1 153 ? -15.382 10.806 17.198 1.00 37.91 153 LEU A O 1
#